Protein AF-A0A1H7AI20-F1 (afdb_monomer_lite)

Sequence (115 aa):
MIASLARSSMVLAVLSMVALAGTSAWFAAEAWTGLEAGERLLVGACLAVGLACSAAAVVLVREERWAWAAGAALVATVTPTGDVYLGNAMTLALAICTGGIVLLGRSRRLAPAAR

Radius of gyration: 16.61 Å; chains: 1; bounding box: 44×20×56 Å

Structure (mmCIF, N/CA/C/O backbone):
data_AF-A0A1H7AI20-F1
#
_entry.id   AF-A0A1H7AI20-F1
#
loop_
_atom_site.group_PDB
_atom_site.id
_atom_site.type_symbol
_atom_site.label_atom_id
_atom_site.label_alt_id
_atom_site.label_comp_id
_atom_site.label_asym_id
_atom_site.label_entity_id
_atom_site.label_seq_id
_atom_site.pdbx_PDB_ins_code
_atom_site.Cartn_x
_atom_site.Cartn_y
_atom_site.Cartn_z
_atom_site.occupancy
_atom_site.B_iso_or_equiv
_atom_site.auth_seq_id
_atom_site.auth_comp_id
_atom_site.auth_asym_id
_atom_site.auth_atom_id
_atom_site.pdbx_PDB_model_num
ATOM 1 N N . MET A 1 1 ? -6.883 4.475 22.861 1.00 60.94 1 MET A N 1
ATOM 2 C CA . MET A 1 1 ? -6.092 3.449 22.144 1.00 60.94 1 MET A CA 1
ATOM 3 C C . MET A 1 1 ? -6.458 3.366 20.660 1.00 60.94 1 MET A C 1
ATOM 5 O O . MET A 1 1 ? -5.646 3.783 19.854 1.00 60.94 1 MET A O 1
ATOM 9 N N . ILE A 1 2 ? -7.677 2.956 20.277 1.00 67.62 2 ILE A N 1
ATOM 10 C CA . ILE A 1 2 ? -8.078 2.797 18.855 1.00 67.62 2 ILE A CA 1
ATOM 11 C C . ILE A 1 2 ? -7.988 4.109 18.054 1.00 67.62 2 ILE A C 1
ATOM 13 O O . ILE A 1 2 ? -7.423 4.116 16.972 1.00 67.62 2 ILE A O 1
ATOM 17 N N . ALA A 1 3 ? -8.442 5.238 18.610 1.00 68.94 3 ALA A N 1
ATOM 18 C CA . ALA A 1 3 ? -8.357 6.543 17.938 1.00 68.94 3 ALA A CA 1
ATOM 19 C C . ALA A 1 3 ? -6.915 7.059 17.739 1.00 68.94 3 ALA A C 1
ATOM 21 O O . ALA A 1 3 ? -6.653 7.859 16.843 1.00 68.94 3 ALA A O 1
ATOM 22 N N . SER A 1 4 ? -5.974 6.616 18.580 1.00 75.25 4 SER A N 1
ATOM 23 C CA . SER A 1 4 ? -4.543 6.883 18.388 1.00 75.25 4 SER A CA 1
ATOM 24 C C . SER A 1 4 ? -3.980 5.946 17.320 1.00 75.25 4 SER A C 1
ATOM 26 O O . SER A 1 4 ? -3.316 6.425 16.409 1.00 75.25 4 SER A O 1
ATOM 28 N N . LEU A 1 5 ? -4.341 4.657 17.357 1.00 72.12 5 LEU A N 1
ATOM 29 C CA . LEU A 1 5 ? -3.947 3.675 16.345 1.00 72.12 5 LEU A CA 1
ATOM 30 C C . LEU A 1 5 ? -4.440 4.051 14.941 1.00 7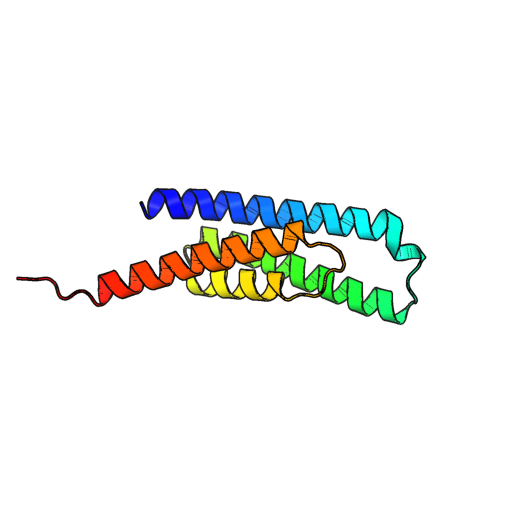2.12 5 LEU A C 1
ATOM 32 O O . LEU A 1 5 ? -3.693 3.912 13.981 1.00 72.12 5 LEU A O 1
ATOM 36 N N . ALA A 1 6 ? -5.665 4.564 14.818 1.00 73.12 6 ALA A N 1
ATOM 37 C CA . ALA A 1 6 ? -6.237 5.040 13.559 1.00 73.12 6 ALA A CA 1
ATOM 38 C C . ALA A 1 6 ? -5.449 6.234 12.994 1.00 73.12 6 ALA A C 1
ATOM 40 O O . ALA A 1 6 ? -5.085 6.236 11.819 1.00 73.12 6 ALA A O 1
ATOM 41 N N . ARG A 1 7 ? -5.100 7.208 13.849 1.00 79.69 7 ARG A N 1
ATOM 42 C CA . ARG A 1 7 ? -4.257 8.354 13.467 1.00 79.69 7 ARG A CA 1
ATOM 43 C C . ARG A 1 7 ? -2.866 7.908 13.019 1.00 79.69 7 ARG A C 1
ATOM 45 O O . ARG A 1 7 ? -2.403 8.329 11.964 1.00 79.69 7 ARG A O 1
ATOM 52 N N . SER A 1 8 ? -2.234 7.021 13.784 1.00 76.56 8 SER A N 1
ATOM 53 C CA . SER A 1 8 ? -0.929 6.452 13.441 1.00 76.56 8 SER A CA 1
ATOM 54 C C . SER A 1 8 ? -0.982 5.623 12.155 1.00 76.56 8 SER A C 1
ATOM 56 O O . SER A 1 8 ? -0.064 5.717 11.352 1.00 76.56 8 SER A O 1
ATOM 58 N N . SER A 1 9 ? -2.067 4.881 11.911 1.00 74.00 9 SER A N 1
ATOM 59 C CA . SER A 1 9 ? -2.257 4.093 10.682 1.00 74.00 9 SER A CA 1
ATOM 60 C C . SER A 1 9 ? -2.428 4.985 9.455 1.00 74.00 9 SER A C 1
ATOM 62 O O . SER A 1 9 ? -1.915 4.659 8.394 1.00 74.00 9 SER A O 1
ATOM 64 N N . MET A 1 10 ? -3.098 6.133 9.591 1.00 76.94 10 MET A N 1
ATOM 65 C CA . MET A 1 10 ? -3.222 7.103 8.502 1.00 76.94 10 MET A CA 1
ATOM 66 C C . MET A 1 10 ? -1.872 7.739 8.154 1.00 76.94 10 MET A C 1
ATOM 68 O O . MET A 1 10 ? -1.516 7.812 6.981 1.00 76.94 10 MET A O 1
ATOM 72 N N . VAL A 1 11 ? -1.097 8.145 9.165 1.00 82.62 11 VAL A N 1
ATOM 73 C CA . VAL A 1 11 ? 0.267 8.663 8.963 1.00 82.62 11 VAL A CA 1
ATOM 74 C C . VAL A 1 11 ? 1.157 7.594 8.327 1.00 82.62 11 VAL A C 1
ATOM 76 O O . VAL A 1 11 ? 1.845 7.875 7.350 1.00 82.62 11 VAL A O 1
ATOM 79 N N . LEU A 1 12 ? 1.095 6.356 8.822 1.00 76.12 12 LEU A N 1
ATOM 80 C CA . LEU A 1 12 ? 1.865 5.235 8.289 1.00 76.12 12 LEU A CA 1
ATOM 81 C C . LEU A 1 12 ? 1.479 4.908 6.840 1.00 76.12 12 LEU A C 1
ATOM 83 O O . LEU A 1 12 ? 2.363 4.667 6.026 1.00 76.12 12 LEU A O 1
ATOM 87 N N . ALA A 1 13 ? 0.189 4.966 6.496 1.00 73.62 13 ALA A N 1
ATOM 88 C CA . ALA A 1 13 ? -0.284 4.753 5.131 1.00 73.62 13 ALA A CA 1
ATOM 89 C C . ALA A 1 13 ? 0.278 5.805 4.169 1.00 73.62 13 ALA A C 1
ATOM 91 O O . ALA A 1 13 ? 0.845 5.451 3.137 1.00 73.62 13 ALA A O 1
ATOM 92 N N . VAL A 1 14 ? 0.205 7.087 4.537 1.00 79.00 14 VAL A N 1
ATOM 93 C CA . VAL A 1 14 ? 0.764 8.179 3.726 1.00 79.00 14 VAL A CA 1
ATOM 94 C C . VAL A 1 14 ? 2.279 8.038 3.585 1.00 79.00 14 VAL A C 1
ATOM 96 O O . VAL A 1 14 ? 2.793 8.109 2.473 1.00 79.00 14 VAL A O 1
ATOM 99 N N . LEU A 1 15 ? 2.998 7.782 4.681 1.00 76.88 15 LEU A N 1
ATOM 100 C CA . LEU A 1 15 ? 4.451 7.611 4.643 1.00 76.88 15 LEU A CA 1
ATOM 101 C C . LEU A 1 15 ? 4.869 6.396 3.806 1.00 76.88 15 LEU A C 1
ATOM 103 O O . LEU A 1 15 ? 5.824 6.496 3.044 1.00 76.88 15 LEU A O 1
ATOM 107 N N . SER A 1 16 ? 4.140 5.279 3.897 1.00 73.06 16 SER A N 1
ATOM 108 C CA . SER A 1 16 ? 4.400 4.088 3.079 1.00 73.06 16 SER A CA 1
ATOM 109 C C . SER A 1 16 ? 4.211 4.369 1.588 1.00 73.06 16 SER A C 1
ATOM 111 O O . SER A 1 16 ? 5.057 3.990 0.784 1.00 73.06 16 SER A O 1
ATOM 113 N N . MET A 1 17 ? 3.165 5.120 1.223 1.00 76.81 17 MET A N 1
ATOM 114 C CA . MET A 1 17 ? 2.907 5.527 -0.157 1.00 76.81 17 MET A CA 1
ATOM 115 C C . MET A 1 17 ? 4.005 6.458 -0.680 1.00 76.81 17 MET A C 1
ATOM 117 O O . MET A 1 17 ? 4.476 6.272 -1.797 1.00 76.81 17 MET A O 1
ATOM 121 N N . VAL A 1 18 ? 4.439 7.435 0.124 1.00 78.44 18 VAL A N 1
ATOM 122 C CA . VAL A 1 18 ? 5.533 8.349 -0.241 1.00 78.44 18 VAL A CA 1
ATOM 123 C C . VAL A 1 18 ? 6.850 7.589 -0.395 1.00 78.44 18 VAL A C 1
ATOM 125 O O . VAL A 1 18 ? 7.566 7.819 -1.365 1.00 78.44 18 VAL A O 1
ATOM 128 N N . ALA A 1 19 ? 7.155 6.657 0.511 1.00 74.44 19 ALA A N 1
ATOM 129 C CA . ALA A 1 19 ? 8.350 5.823 0.425 1.00 74.44 19 ALA A CA 1
ATOM 130 C C . ALA A 1 19 ? 8.336 4.947 -0.836 1.00 74.44 19 ALA A C 1
ATOM 132 O O . ALA A 1 19 ? 9.329 4.915 -1.562 1.00 74.44 19 ALA A O 1
ATOM 133 N N . LEU A 1 20 ? 7.210 4.293 -1.143 1.00 71.44 20 LEU A N 1
ATOM 134 C CA . LEU A 1 20 ? 7.032 3.513 -2.373 1.00 71.44 20 LEU A CA 1
ATOM 135 C C . LEU A 1 20 ? 7.157 4.387 -3.621 1.00 71.44 20 LEU A C 1
ATOM 137 O O . LEU A 1 20 ? 7.897 4.033 -4.530 1.00 71.44 20 LEU A O 1
ATOM 141 N N . ALA A 1 21 ? 6.506 5.548 -3.666 1.00 76.25 21 ALA A N 1
ATOM 142 C CA . ALA A 1 21 ? 6.601 6.458 -4.805 1.00 76.25 21 ALA A CA 1
ATOM 143 C C . ALA A 1 21 ? 8.032 6.983 -5.010 1.00 76.25 21 ALA A C 1
ATOM 145 O O . ALA A 1 21 ? 8.530 6.985 -6.134 1.00 76.25 21 ALA A O 1
ATOM 146 N N . GLY A 1 22 ? 8.711 7.380 -3.931 1.00 75.19 22 GLY A N 1
ATOM 147 C CA . GLY A 1 22 ? 10.080 7.891 -3.982 1.00 75.19 22 GLY A CA 1
ATOM 148 C C . GLY A 1 22 ? 11.089 6.835 -4.428 1.00 75.19 22 GLY A C 1
ATOM 149 O O . GLY A 1 22 ? 11.899 7.089 -5.313 1.00 75.19 22 GLY A O 1
ATOM 150 N N . THR A 1 23 ? 11.003 5.627 -3.874 1.00 70.19 23 THR A N 1
ATOM 151 C CA . THR A 1 23 ? 11.868 4.503 -4.275 1.00 70.19 23 THR A CA 1
ATOM 152 C C . THR A 1 23 ? 11.575 4.022 -5.695 1.00 70.19 23 THR A C 1
ATOM 154 O O . THR A 1 23 ? 12.510 3.729 -6.431 1.00 70.19 23 THR A O 1
ATOM 157 N N . SER A 1 24 ? 10.308 4.031 -6.126 1.00 68.81 24 SER A N 1
ATOM 158 C CA . SER A 1 24 ? 9.930 3.745 -7.519 1.00 68.81 24 SER A CA 1
ATOM 159 C C . SER A 1 24 ? 10.523 4.771 -8.485 1.00 68.81 24 SER A C 1
ATOM 161 O O . SER A 1 24 ? 11.029 4.403 -9.540 1.00 68.81 24 SER A O 1
ATOM 163 N N . ALA A 1 25 ? 10.489 6.058 -8.124 1.00 72.44 25 ALA A N 1
ATOM 164 C CA . ALA A 1 25 ? 11.074 7.130 -8.926 1.00 72.44 25 ALA A CA 1
ATOM 165 C C . ALA A 1 25 ? 12.606 7.028 -8.995 1.00 72.44 25 ALA A C 1
ATOM 167 O O . ALA A 1 25 ? 13.184 7.217 -10.063 1.00 72.44 25 ALA A O 1
ATOM 168 N N . TRP A 1 26 ? 13.254 6.676 -7.881 1.00 74.00 26 TRP A N 1
ATOM 169 C CA . TRP A 1 26 ? 14.691 6.406 -7.836 1.00 74.00 26 TRP A CA 1
ATOM 170 C C . TRP A 1 26 ? 15.076 5.211 -8.718 1.00 74.00 26 TRP A C 1
ATOM 172 O O . TRP A 1 26 ? 15.960 5.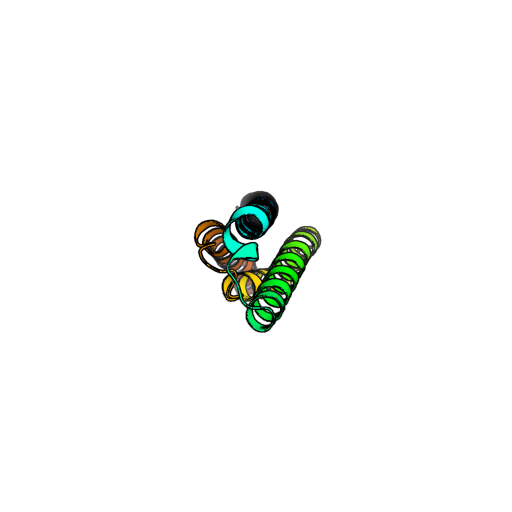319 -9.563 1.00 74.00 26 TRP A O 1
ATOM 182 N N . PHE A 1 27 ? 14.350 4.095 -8.595 1.00 71.00 27 PHE A N 1
ATOM 183 C CA . PHE A 1 27 ? 14.539 2.909 -9.432 1.00 71.00 27 PHE A CA 1
ATOM 184 C C . PHE A 1 27 ? 14.357 3.228 -10.922 1.00 71.00 27 PHE A C 1
ATOM 186 O O . PHE A 1 27 ? 15.151 2.797 -11.760 1.00 71.00 27 PHE A O 1
ATOM 193 N N . ALA A 1 28 ? 13.338 4.027 -11.253 1.00 70.44 28 ALA A N 1
ATOM 194 C CA . ALA A 1 28 ? 13.095 4.486 -12.613 1.00 70.44 28 ALA A CA 1
ATOM 195 C C . ALA A 1 28 ? 14.252 5.343 -13.168 1.00 70.44 28 ALA A C 1
ATOM 197 O O . ALA A 1 28 ? 14.498 5.321 -14.372 1.00 70.44 28 ALA A O 1
ATOM 198 N N . ALA A 1 29 ? 14.967 6.078 -12.310 1.00 72.50 29 ALA A N 1
ATOM 199 C CA . ALA A 1 29 ? 16.092 6.918 -12.707 1.00 72.50 29 ALA A CA 1
ATOM 200 C C . ALA A 1 29 ? 17.400 6.129 -12.905 1.00 72.50 29 ALA A C 1
ATOM 202 O O . ALA A 1 29 ? 18.135 6.419 -13.847 1.00 72.50 29 ALA A O 1
ATOM 203 N N . GLU A 1 30 ? 17.691 5.140 -12.051 1.00 73.38 30 GLU A N 1
ATOM 204 C CA . GLU A 1 30 ? 18.992 4.447 -12.052 1.00 73.38 30 GLU A CA 1
ATOM 205 C C . GLU A 1 30 ? 18.983 3.074 -12.735 1.00 73.38 30 GLU A C 1
ATOM 207 O O . GLU A 1 30 ? 19.890 2.758 -13.500 1.00 73.38 30 GLU A O 1
ATOM 212 N N . ALA A 1 31 ? 17.971 2.246 -12.472 1.00 68.19 31 ALA A N 1
ATOM 213 C CA . ALA A 1 31 ? 17.976 0.833 -12.860 1.00 68.19 31 ALA A CA 1
ATOM 214 C C . ALA A 1 31 ? 17.170 0.553 -14.139 1.00 68.19 31 ALA A C 1
ATOM 216 O O . ALA A 1 31 ? 17.387 -0.451 -14.818 1.00 68.19 31 ALA A O 1
ATOM 217 N N . TRP A 1 32 ? 16.252 1.452 -14.505 1.00 73.44 32 TRP A N 1
ATOM 218 C CA . TRP A 1 32 ? 15.328 1.259 -15.628 1.00 73.44 32 TRP A CA 1
ATOM 219 C C . TRP A 1 32 ? 16.021 1.078 -16.981 1.00 73.44 32 TRP A C 1
ATOM 221 O O . TRP A 1 32 ? 15.562 0.314 -17.831 1.00 73.44 32 TRP A O 1
ATOM 231 N N . THR A 1 33 ? 17.140 1.772 -17.191 1.00 74.44 33 THR A N 1
ATOM 232 C CA . THR A 1 33 ? 17.907 1.729 -18.442 1.00 74.44 33 THR A CA 1
ATOM 233 C C . THR A 1 33 ? 18.648 0.406 -18.637 1.00 74.44 33 THR A C 1
ATOM 235 O O . THR A 1 33 ? 18.908 0.041 -19.783 1.00 74.44 33 THR A O 1
ATOM 238 N N . GLY A 1 34 ? 18.923 -0.332 -17.555 1.00 74.81 34 GLY A N 1
ATOM 239 C CA . GLY A 1 34 ? 19.611 -1.626 -17.575 1.00 74.81 34 GLY A CA 1
ATOM 240 C C . GLY A 1 34 ? 18.708 -2.842 -17.813 1.00 74.81 34 GLY A C 1
ATOM 241 O O . GLY A 1 34 ? 19.223 -3.910 -18.117 1.00 74.81 34 GLY A O 1
ATOM 242 N N . LEU A 1 35 ? 17.384 -2.690 -17.704 1.00 75.94 35 LEU A N 1
ATOM 243 C CA . LEU A 1 35 ? 16.418 -3.784 -17.886 1.00 75.94 35 LEU A CA 1
ATOM 244 C C . LEU A 1 35 ? 16.103 -4.048 -19.362 1.00 75.94 35 LEU A C 1
ATOM 246 O O . LEU A 1 35 ? 16.036 -3.103 -20.157 1.00 75.94 35 LEU A O 1
ATOM 250 N N . GLU A 1 36 ? 15.799 -5.297 -19.715 1.00 83.56 36 GLU A N 1
ATOM 251 C CA . GLU A 1 36 ? 15.250 -5.641 -21.029 1.00 83.56 36 GLU A CA 1
ATOM 252 C C . GLU A 1 36 ? 13.785 -5.182 -21.177 1.00 83.56 36 GLU A C 1
ATOM 254 O O . GLU A 1 36 ? 13.073 -4.931 -20.202 1.00 83.56 36 GLU A O 1
ATOM 259 N N . ALA A 1 37 ? 13.285 -5.069 -22.415 1.00 77.94 37 ALA A N 1
ATOM 260 C CA . ALA A 1 37 ? 11.941 -4.541 -22.682 1.00 77.94 37 ALA A CA 1
ATOM 261 C C . ALA A 1 37 ? 10.813 -5.341 -21.993 1.00 77.94 37 ALA A C 1
ATOM 263 O O . ALA A 1 37 ? 9.845 -4.746 -21.513 1.00 77.94 37 ALA A O 1
ATOM 264 N N . GLY A 1 38 ? 10.944 -6.671 -21.912 1.00 74.62 38 GLY A N 1
ATOM 265 C CA . GLY A 1 38 ? 9.980 -7.533 -21.219 1.00 74.62 38 GLY A CA 1
ATOM 266 C C . GLY A 1 38 ? 9.992 -7.342 -19.700 1.00 74.62 38 GLY A C 1
ATOM 267 O O . GLY A 1 38 ? 8.937 -7.283 -19.069 1.00 74.62 38 GLY A O 1
ATOM 268 N N . GLU A 1 39 ? 11.174 -7.157 -19.118 1.00 73.31 39 GLU A N 1
ATOM 269 C CA . GLU A 1 39 ? 11.351 -6.934 -17.682 1.00 73.31 39 GLU A CA 1
ATOM 270 C C . GLU A 1 39 ? 10.818 -5.561 -17.261 1.00 73.31 39 GLU A C 1
ATOM 272 O O . GLU A 1 39 ? 10.142 -5.449 -16.241 1.00 73.31 39 GLU A O 1
ATOM 277 N N . ARG A 1 40 ? 11.020 -4.523 -18.085 1.00 74.31 40 ARG A N 1
ATOM 278 C CA . ARG A 1 40 ? 10.458 -3.178 -17.852 1.00 74.31 40 ARG A CA 1
ATOM 279 C C . ARG A 1 40 ? 8.936 -3.189 -17.777 1.00 74.31 40 ARG A C 1
ATOM 281 O O . ARG A 1 40 ? 8.363 -2.502 -16.935 1.00 74.31 40 ARG A O 1
ATOM 288 N N . LEU A 1 41 ? 8.275 -3.957 -18.645 1.00 75.62 41 LEU A N 1
ATOM 289 C CA . LEU A 1 41 ? 6.816 -4.088 -18.623 1.00 75.62 41 LEU A CA 1
ATOM 290 C C . LEU A 1 41 ? 6.337 -4.769 -17.341 1.00 75.62 41 LEU A C 1
ATOM 292 O O . LEU A 1 41 ? 5.394 -4.287 -16.715 1.00 75.62 41 LEU A O 1
ATOM 296 N N . LEU A 1 42 ? 7.003 -5.852 -16.930 1.00 73.38 42 LEU A N 1
ATOM 297 C CA . LEU A 1 42 ? 6.657 -6.580 -15.712 1.00 73.38 42 LEU A CA 1
ATOM 298 C C . LEU A 1 42 ? 6.873 -5.713 -14.464 1.00 73.38 42 LEU A C 1
ATOM 300 O O . LEU A 1 42 ? 5.957 -5.552 -13.660 1.00 73.38 42 LEU A O 1
ATOM 304 N N . VAL A 1 43 ? 8.049 -5.093 -14.339 1.00 72.06 43 VAL A N 1
ATOM 305 C CA . VAL A 1 43 ? 8.391 -4.210 -13.216 1.00 72.06 43 VAL A CA 1
ATOM 306 C C . VAL A 1 43 ? 7.476 -2.985 -13.191 1.00 72.06 43 VAL A C 1
ATOM 308 O O . VAL A 1 43 ? 6.950 -2.635 -12.139 1.00 72.06 43 VAL A O 1
ATOM 311 N N . GLY A 1 44 ? 7.203 -2.369 -14.345 1.00 71.94 44 GLY A N 1
ATOM 312 C CA . GLY A 1 44 ? 6.266 -1.252 -14.458 1.00 71.94 44 GLY A CA 1
ATOM 313 C C . GLY A 1 44 ? 4.844 -1.618 -14.024 1.00 71.94 44 GLY A C 1
ATOM 314 O O . GLY A 1 44 ? 4.217 -0.862 -13.281 1.00 71.94 44 GLY A O 1
ATOM 315 N N . ALA A 1 45 ? 4.348 -2.793 -14.423 1.00 75.81 45 ALA A N 1
ATOM 316 C CA . ALA A 1 45 ? 3.043 -3.293 -13.997 1.00 75.81 45 ALA A CA 1
ATOM 317 C C . ALA A 1 45 ? 3.000 -3.551 -12.483 1.00 75.81 45 ALA A C 1
ATOM 319 O O . ALA A 1 45 ? 2.046 -3.146 -11.818 1.00 75.81 45 ALA A O 1
ATOM 320 N N . CYS A 1 46 ? 4.047 -4.156 -11.917 1.00 72.56 46 CYS A N 1
ATOM 321 C CA . CYS A 1 46 ? 4.161 -4.368 -10.477 1.00 72.56 46 CYS A CA 1
ATOM 322 C C . CYS A 1 46 ? 4.192 -3.040 -9.707 1.00 72.56 46 CYS A C 1
ATOM 324 O O . CYS A 1 46 ? 3.431 -2.872 -8.757 1.00 72.56 46 CYS A O 1
ATOM 326 N N . LEU A 1 47 ? 4.980 -2.054 -10.139 1.00 73.50 47 LEU A N 1
ATOM 327 C CA . LEU A 1 47 ? 5.011 -0.731 -9.505 1.00 73.50 47 LEU A CA 1
ATOM 328 C C . LEU A 1 47 ? 3.644 -0.037 -9.570 1.00 73.50 47 LEU A C 1
ATOM 330 O O . LEU A 1 47 ? 3.181 0.509 -8.568 1.00 73.50 47 LEU A O 1
ATOM 334 N N . ALA A 1 48 ? 2.960 -0.107 -10.715 1.00 80.31 48 ALA A N 1
ATOM 335 C CA . ALA A 1 48 ? 1.624 0.461 -10.875 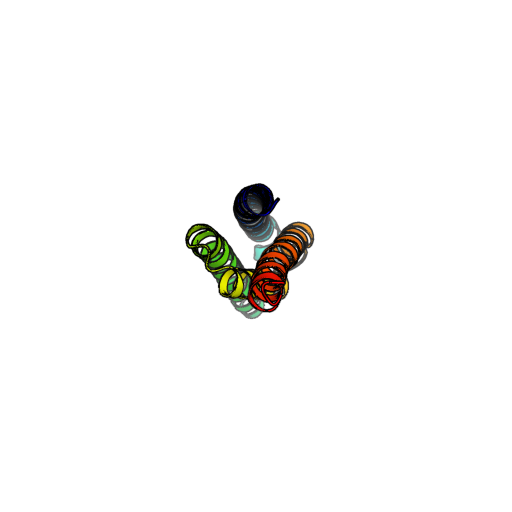1.00 80.31 48 ALA A CA 1
ATOM 336 C C . ALA A 1 48 ? 0.605 -0.185 -9.921 1.00 80.31 48 ALA A C 1
ATOM 338 O O . ALA A 1 48 ? -0.152 0.525 -9.256 1.00 80.31 48 ALA A O 1
ATOM 339 N N . VAL A 1 49 ? 0.617 -1.517 -9.803 1.00 78.56 49 VAL A N 1
ATOM 340 C CA . VAL A 1 49 ? -0.249 -2.255 -8.871 1.00 78.56 49 VAL A CA 1
ATOM 341 C C . VAL A 1 49 ? 0.085 -1.905 -7.418 1.00 78.56 49 VAL A C 1
ATOM 343 O O . VAL A 1 49 ? -0.821 -1.590 -6.648 1.00 78.56 49 VAL A O 1
ATOM 346 N N . GLY A 1 50 ? 1.367 -1.876 -7.042 1.00 71.69 50 GLY A N 1
ATOM 347 C CA . GLY A 1 50 ? 1.808 -1.537 -5.686 1.00 71.69 50 GLY A CA 1
ATOM 348 C C . GLY A 1 50 ? 1.421 -0.113 -5.263 1.00 71.69 50 GLY A C 1
ATOM 349 O O . GLY A 1 50 ? 0.950 0.101 -4.140 1.00 71.69 50 GLY A O 1
ATOM 350 N N . LEU A 1 51 ? 1.534 0.857 -6.179 1.00 74.00 51 LEU A N 1
ATOM 351 C CA . LEU A 1 51 ? 1.102 2.242 -5.963 1.00 74.00 51 LEU A CA 1
ATOM 352 C C . LEU A 1 51 ? -0.421 2.360 -5.878 1.00 74.00 51 LEU A C 1
ATOM 354 O O . LEU A 1 51 ? -0.926 3.036 -4.980 1.00 74.00 51 LEU A O 1
ATOM 358 N N . ALA A 1 52 ? -1.158 1.680 -6.759 1.00 80.44 52 ALA A N 1
ATOM 359 C CA . ALA A 1 52 ? -2.618 1.665 -6.728 1.00 80.44 52 ALA A CA 1
ATOM 360 C C . ALA A 1 52 ? -3.146 1.046 -5.424 1.00 80.44 52 ALA A C 1
ATOM 362 O O . ALA A 1 52 ? -4.041 1.607 -4.792 1.00 80.44 52 ALA A O 1
ATOM 363 N N . CYS A 1 53 ? -2.555 -0.062 -4.972 1.00 78.38 53 CYS A N 1
ATOM 364 C CA . CYS A 1 53 ? -2.897 -0.699 -3.703 1.00 78.38 53 CYS A CA 1
ATOM 365 C C . CYS A 1 53 ? -2.540 0.178 -2.496 1.00 78.38 53 CYS A C 1
ATOM 367 O O . CYS A 1 53 ? -3.342 0.281 -1.570 1.00 78.38 53 CYS A O 1
ATOM 369 N N . SER A 1 54 ? -1.399 0.871 -2.515 1.00 73.12 54 SER A N 1
ATOM 370 C CA . SER A 1 54 ? -1.035 1.836 -1.466 1.00 73.12 54 SER A CA 1
ATOM 371 C C . SER A 1 54 ? -1.995 3.028 -1.410 1.00 73.12 54 SER A C 1
ATOM 373 O O . SER A 1 54 ? -2.451 3.410 -0.331 1.00 73.12 54 SER A O 1
ATOM 375 N N . ALA A 1 55 ? -2.378 3.580 -2.565 1.00 78.88 55 ALA A N 1
ATOM 376 C CA . ALA A 1 55 ? -3.372 4.649 -2.652 1.00 78.88 55 ALA A CA 1
ATOM 377 C C . ALA A 1 55 ? -4.748 4.182 -2.150 1.00 78.88 55 ALA A C 1
ATOM 379 O O . ALA A 1 55 ? -5.392 4.869 -1.354 1.00 78.88 55 ALA A O 1
ATOM 380 N N . ALA A 1 56 ? -5.172 2.980 -2.551 1.00 78.50 56 ALA A N 1
ATOM 381 C CA . ALA A 1 56 ? -6.394 2.361 -2.058 1.00 78.50 56 ALA A CA 1
ATOM 382 C C . ALA A 1 56 ? -6.341 2.154 -0.539 1.00 78.50 56 ALA A C 1
ATOM 384 O O . ALA A 1 56 ? -7.315 2.457 0.142 1.00 78.50 56 ALA A O 1
ATOM 385 N N . ALA A 1 57 ? -5.208 1.717 0.021 1.00 73.56 57 ALA A N 1
ATOM 386 C CA . ALA A 1 57 ? -5.038 1.568 1.464 1.00 73.56 57 ALA A CA 1
ATOM 387 C C . ALA A 1 57 ? -5.220 2.906 2.203 1.00 73.56 57 ALA A C 1
ATOM 389 O O . ALA A 1 57 ? -5.918 2.939 3.213 1.00 73.56 57 ALA A O 1
ATOM 390 N N . VAL A 1 58 ? -4.686 4.019 1.682 1.00 76.62 58 VAL A N 1
ATOM 391 C CA . VAL A 1 58 ? -4.909 5.362 2.254 1.00 76.62 58 VAL A CA 1
ATOM 392 C C . VAL A 1 58 ? -6.396 5.723 2.248 1.00 76.62 58 VAL A C 1
ATOM 394 O O . VAL A 1 58 ? -6.926 6.142 3.278 1.00 76.62 58 VAL A O 1
ATOM 397 N N . VAL A 1 59 ? -7.088 5.539 1.120 1.00 82.94 59 VAL A N 1
ATOM 398 C CA . VAL A 1 59 ? -8.529 5.831 1.004 1.00 82.94 59 VAL A CA 1
ATOM 399 C C . VAL A 1 59 ? -9.343 4.957 1.961 1.00 82.94 59 VAL A C 1
ATOM 401 O O . VAL A 1 59 ? -10.178 5.462 2.705 1.00 82.94 59 VAL A O 1
ATOM 404 N N . LEU A 1 60 ? -9.049 3.660 2.020 1.00 79.06 60 LEU A N 1
ATOM 405 C CA . LEU A 1 60 ? -9.756 2.701 2.868 1.00 79.06 60 LEU A CA 1
ATOM 406 C C . LEU A 1 60 ? -9.504 2.940 4.362 1.00 79.06 60 LEU A C 1
ATOM 408 O O . LEU A 1 60 ? -10.411 2.732 5.165 1.00 79.06 60 LEU A O 1
ATOM 412 N N . VAL A 1 61 ? -8.312 3.408 4.747 1.00 79.56 61 VAL A N 1
ATOM 413 C CA . VAL A 1 61 ? -8.036 3.874 6.116 1.00 79.56 61 VAL A CA 1
ATOM 414 C C . VAL A 1 61 ? -8.858 5.124 6.439 1.00 79.56 61 VAL A C 1
ATOM 416 O O . VAL A 1 61 ? -9.392 5.217 7.542 1.00 79.56 61 VAL A O 1
ATOM 419 N N . ARG A 1 62 ? -9.015 6.063 5.492 1.00 80.50 62 ARG A N 1
ATOM 420 C CA . ARG A 1 62 ? -9.854 7.263 5.685 1.00 80.50 62 ARG A CA 1
ATOM 421 C C . ARG A 1 62 ? -11.339 6.937 5.820 1.00 80.50 62 ARG A C 1
ATOM 423 O O . ARG A 1 62 ? -12.017 7.592 6.598 1.00 80.50 62 ARG A O 1
ATOM 430 N N . GLU A 1 63 ? -11.826 5.935 5.094 1.00 83.31 63 GLU A N 1
ATOM 431 C CA . GLU A 1 63 ? -13.209 5.445 5.190 1.00 83.31 63 GLU A CA 1
ATOM 432 C C . GLU A 1 63 ? -13.439 4.487 6.374 1.00 83.31 63 GLU A C 1
ATOM 434 O O . GLU A 1 63 ? -14.513 3.903 6.494 1.00 83.31 63 GLU A O 1
ATOM 439 N N . GLU A 1 64 ? -12.433 4.269 7.230 1.00 78.50 64 GLU A N 1
ATOM 440 C CA . GLU A 1 64 ? -12.481 3.304 8.339 1.00 78.50 64 GLU A CA 1
ATOM 441 C C . GLU A 1 64 ? -12.810 1.860 7.895 1.00 78.50 64 GLU A C 1
ATOM 443 O O . GLU A 1 64 ? -13.275 1.016 8.668 1.00 78.50 64 GLU A O 1
ATOM 448 N N . ARG A 1 65 ? -12.527 1.521 6.634 1.00 80.81 65 ARG A N 1
ATOM 449 C CA . ARG A 1 65 ? -12.726 0.187 6.051 1.00 80.81 65 ARG A CA 1
ATOM 450 C C . ARG A 1 65 ? -11.513 -0.704 6.313 1.00 80.81 65 ARG A C 1
ATOM 452 O O . ARG A 1 65 ? -10.881 -1.225 5.395 1.00 80.81 65 ARG A O 1
ATOM 459 N N . TRP A 1 66 ? -11.215 -0.918 7.592 1.00 76.12 66 TRP A N 1
ATOM 460 C CA . TRP A 1 66 ? -9.972 -1.529 8.086 1.00 76.12 66 TRP A CA 1
ATOM 461 C C . TRP A 1 66 ? -9.632 -2.902 7.483 1.00 76.12 66 TRP A C 1
ATOM 463 O O . TRP A 1 66 ? -8.466 -3.179 7.223 1.00 76.12 66 TRP A O 1
ATOM 473 N N . ALA A 1 67 ? -10.630 -3.752 7.214 1.00 75.19 67 ALA A N 1
ATOM 474 C CA . ALA A 1 67 ? -10.408 -5.073 6.612 1.00 75.19 67 ALA A CA 1
ATOM 475 C C . ALA A 1 67 ? -9.921 -4.986 5.159 1.00 75.19 67 ALA A C 1
ATOM 477 O O . ALA A 1 67 ? -9.012 -5.709 4.758 1.00 75.19 67 ALA A O 1
ATOM 478 N N . TRP A 1 68 ? -10.495 -4.064 4.389 1.00 75.88 68 TRP A N 1
ATOM 479 C CA . TRP A 1 68 ? -10.080 -3.809 3.014 1.00 75.88 68 TRP A CA 1
ATOM 480 C C . TRP A 1 68 ? -8.729 -3.092 2.974 1.00 75.88 68 TRP A C 1
ATOM 482 O O . TRP A 1 68 ? -7.899 -3.417 2.131 1.00 75.88 68 TRP A O 1
ATOM 492 N N . ALA A 1 69 ? -8.482 -2.174 3.915 1.00 74.62 69 ALA A N 1
ATOM 493 C CA . ALA A 1 69 ? -7.189 -1.509 4.062 1.00 74.62 69 ALA A CA 1
ATOM 494 C C . ALA A 1 69 ? -6.054 -2.509 4.345 1.00 74.62 69 ALA A C 1
ATOM 496 O O . ALA A 1 69 ? -5.001 -2.423 3.718 1.00 74.62 69 ALA A O 1
ATOM 497 N N . ALA A 1 70 ? -6.288 -3.489 5.226 1.00 74.12 70 ALA A N 1
ATOM 498 C CA . ALA A 1 70 ? -5.329 -4.555 5.511 1.00 74.12 70 ALA A CA 1
ATOM 499 C C . ALA A 1 70 ? -5.029 -5.406 4.271 1.00 74.12 70 ALA A C 1
ATOM 501 O O . ALA A 1 70 ? -3.868 -5.695 3.992 1.00 74.12 70 ALA A O 1
ATOM 502 N N . GLY A 1 71 ? -6.064 -5.758 3.501 1.00 73.62 71 GLY A N 1
ATOM 503 C CA . GLY A 1 71 ? -5.905 -6.485 2.241 1.00 73.62 71 GLY A CA 1
ATOM 504 C C . GLY A 1 71 ? -5.087 -5.702 1.214 1.00 73.62 71 GLY A C 1
ATOM 505 O O . GLY A 1 71 ? -4.127 -6.232 0.663 1.00 73.62 71 GLY A O 1
ATOM 506 N N . ALA A 1 72 ? -5.411 -4.426 1.001 1.00 73.62 72 ALA A N 1
ATOM 507 C CA . ALA A 1 72 ? -4.682 -3.567 0.069 1.00 73.62 72 ALA A CA 1
ATOM 508 C C . ALA A 1 72 ? -3.207 -3.387 0.473 1.00 73.62 72 ALA A C 1
ATOM 510 O O . ALA A 1 72 ? -2.319 -3.483 -0.372 1.00 73.62 72 ALA A O 1
ATOM 511 N N . ALA A 1 73 ? -2.936 -3.202 1.768 1.00 69.88 73 ALA A N 1
ATOM 512 C CA . ALA A 1 73 ? -1.579 -3.095 2.297 1.00 69.88 73 ALA A CA 1
ATOM 513 C C . ALA A 1 73 ? -0.783 -4.409 2.152 1.00 69.88 73 ALA A C 1
ATOM 515 O O . ALA A 1 73 ? 0.398 -4.383 1.807 1.00 69.88 73 ALA A O 1
ATOM 516 N N . LEU A 1 74 ? -1.430 -5.565 2.349 1.00 74.12 74 LEU A N 1
ATOM 517 C CA . LEU A 1 74 ? -0.831 -6.884 2.115 1.00 74.12 74 LEU A CA 1
ATOM 518 C C . LEU A 1 74 ? -0.450 -7.086 0.650 1.00 74.12 74 LEU A C 1
ATOM 520 O O . LEU A 1 74 ? 0.678 -7.484 0.374 1.00 74.12 74 LEU A O 1
ATOM 524 N N . VAL A 1 75 ? -1.360 -6.773 -0.278 1.00 76.06 75 VAL A N 1
ATOM 525 C CA . VAL A 1 75 ? -1.092 -6.876 -1.720 1.00 76.06 75 VAL A CA 1
ATOM 526 C C . VAL A 1 75 ? 0.086 -5.985 -2.106 1.00 76.06 75 VAL A C 1
ATOM 528 O O . VAL A 1 75 ? 1.010 -6.460 -2.760 1.00 76.06 75 VAL A O 1
ATOM 531 N N . ALA A 1 76 ? 0.118 -4.737 -1.628 1.00 70.12 76 ALA A N 1
ATOM 532 C CA . ALA A 1 76 ? 1.240 -3.830 -1.873 1.00 70.12 76 ALA A CA 1
ATOM 533 C C . ALA A 1 76 ? 2.577 -4.391 -1.352 1.00 70.12 76 ALA A C 1
ATOM 535 O O . ALA A 1 76 ? 3.596 -4.250 -2.015 1.00 70.12 76 ALA A O 1
ATOM 536 N N . THR A 1 77 ? 2.561 -5.091 -0.214 1.00 69.19 77 THR A N 1
ATOM 537 C CA . THR A 1 77 ? 3.765 -5.666 0.410 1.00 69.19 77 THR A CA 1
ATOM 538 C C . THR A 1 77 ? 4.365 -6.817 -0.395 1.00 69.19 77 THR A C 1
ATOM 540 O O . THR A 1 77 ? 5.583 -6.940 -0.479 1.00 69.19 77 THR A O 1
ATOM 543 N N . VAL A 1 78 ? 3.522 -7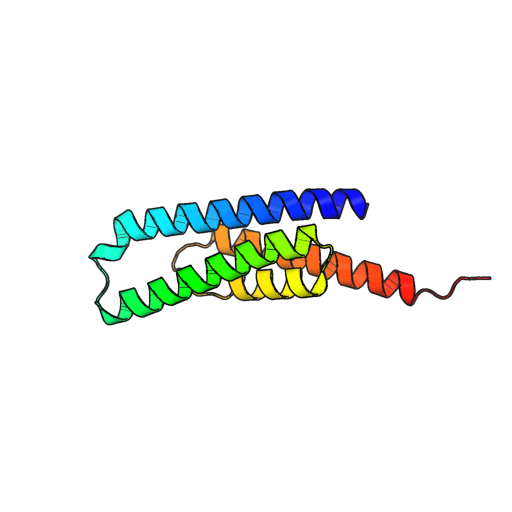.686 -0.961 1.00 71.25 78 VAL A N 1
ATOM 544 C CA . VAL A 1 78 ? 3.974 -8.851 -1.745 1.00 71.25 78 VAL A CA 1
ATOM 545 C C . VAL A 1 78 ? 4.235 -8.512 -3.209 1.00 71.25 78 VAL A C 1
ATOM 547 O O . VAL A 1 78 ? 4.664 -9.378 -3.968 1.00 71.25 78 VAL A O 1
ATOM 550 N N . THR A 1 79 ? 3.958 -7.273 -3.622 1.00 66.38 79 THR A N 1
ATOM 551 C CA . THR A 1 79 ? 4.191 -6.846 -4.997 1.00 66.38 79 THR A CA 1
ATOM 552 C C . THR A 1 79 ? 5.702 -6.734 -5.223 1.00 66.38 79 THR A C 1
ATOM 554 O O . THR A 1 79 ? 6.362 -5.967 -4.519 1.00 66.38 79 THR A O 1
ATOM 557 N N . PRO A 1 80 ? 6.282 -7.492 -6.170 1.00 59.75 80 PRO A N 1
ATOM 558 C CA . PRO A 1 80 ? 7.718 -7.470 -6.408 1.00 59.75 80 PRO A CA 1
ATOM 559 C C . PRO A 1 80 ? 8.097 -6.142 -7.070 1.00 59.75 80 PRO A C 1
ATOM 561 O O . PRO A 1 80 ? 7.938 -5.952 -8.271 1.00 59.75 80 PRO A O 1
ATOM 564 N N . THR A 1 81 ? 8.561 -5.198 -6.259 1.00 59.84 81 THR A N 1
ATOM 565 C CA . THR A 1 81 ? 8.951 -3.841 -6.669 1.00 59.84 81 THR A CA 1
ATOM 566 C C . THR A 1 81 ? 10.470 -3.676 -6.826 1.00 59.84 81 THR A C 1
ATOM 568 O O . THR A 1 81 ? 10.923 -2.584 -7.152 1.00 59.84 81 THR A O 1
ATOM 571 N N . GLY A 1 82 ? 11.260 -4.744 -6.641 1.00 57.25 82 GLY A N 1
ATOM 572 C CA . GLY A 1 82 ? 12.733 -4.711 -6.634 1.00 57.25 82 GLY A CA 1
ATOM 573 C C . GLY A 1 82 ? 13.307 -4.530 -5.221 1.00 57.25 82 GLY A C 1
ATOM 574 O O . GLY A 1 82 ? 12.667 -4.934 -4.251 1.00 57.25 82 GLY A O 1
ATOM 575 N N . ASP A 1 83 ? 14.481 -3.894 -5.087 1.00 56.56 83 ASP A N 1
ATOM 576 C CA . ASP A 1 83 ? 15.193 -3.622 -3.813 1.00 56.56 83 ASP A CA 1
ATOM 577 C C . ASP A 1 83 ? 14.484 -2.607 -2.879 1.00 56.56 83 ASP A C 1
ATOM 579 O O . ASP A 1 83 ? 15.089 -1.921 -2.052 1.00 56.56 83 ASP A O 1
ATOM 583 N N . VAL A 1 84 ? 13.160 -2.500 -2.975 1.00 62.34 84 VAL A N 1
ATOM 584 C CA . VAL A 1 84 ? 12.319 -1.566 -2.221 1.00 62.34 84 VAL A CA 1
ATOM 585 C C . VAL A 1 84 ? 11.936 -2.170 -0.861 1.00 62.34 84 VAL A C 1
ATOM 587 O O . VAL A 1 84 ? 10.770 -2.255 -0.474 1.00 62.34 84 VAL A O 1
ATOM 590 N N . TYR A 1 85 ? 12.938 -2.604 -0.093 1.00 64.94 85 TYR A N 1
ATOM 591 C CA . TYR A 1 85 ? 12.727 -3.251 1.210 1.00 64.94 85 TYR A CA 1
ATOM 592 C C . TYR A 1 85 ? 12.029 -2.327 2.214 1.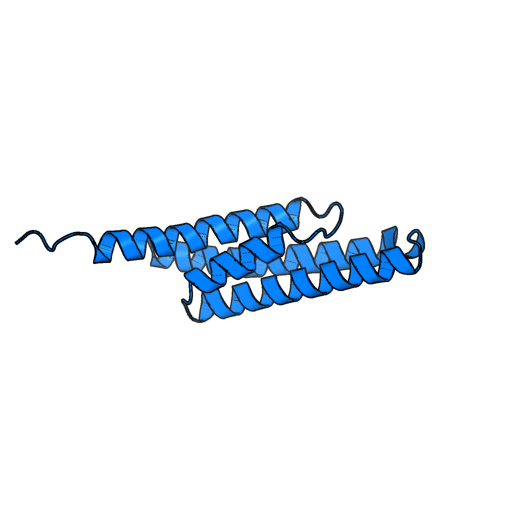00 64.94 85 TYR A C 1
ATOM 594 O O . TYR A 1 85 ? 11.178 -2.769 2.986 1.00 64.94 85 TYR A O 1
ATOM 602 N N . LEU A 1 86 ? 12.355 -1.030 2.187 1.00 64.31 86 LEU A N 1
ATOM 603 C CA . LEU A 1 86 ? 11.813 -0.053 3.131 1.00 64.31 86 LEU A CA 1
ATOM 604 C C . LEU A 1 86 ? 10.318 0.213 2.891 1.00 64.31 86 LEU A C 1
ATOM 606 O O . LEU A 1 86 ? 9.536 0.185 3.837 1.00 64.31 86 LEU A O 1
ATOM 610 N N . GLY A 1 87 ? 9.910 0.419 1.633 1.00 62.44 87 GLY A N 1
ATOM 611 C CA . GLY A 1 87 ? 8.505 0.638 1.273 1.00 62.44 87 GLY A CA 1
ATOM 612 C C . GLY A 1 87 ? 7.634 -0.571 1.616 1.00 62.44 87 GLY A C 1
ATOM 613 O O . GLY A 1 87 ? 6.607 -0.419 2.280 1.00 62.44 87 GLY A O 1
ATOM 614 N N . ASN A 1 88 ? 8.111 -1.772 1.274 1.00 67.81 88 ASN A N 1
ATOM 615 C CA . ASN A 1 88 ? 7.407 -3.025 1.547 1.00 67.81 88 ASN A CA 1
ATOM 616 C C . ASN A 1 88 ? 7.295 -3.306 3.058 1.00 67.81 88 ASN A C 1
ATOM 618 O O . ASN A 1 88 ? 6.245 -3.734 3.538 1.00 67.81 88 ASN A O 1
ATOM 622 N N . ALA A 1 89 ? 8.337 -3.006 3.843 1.00 69.75 89 ALA A N 1
ATOM 623 C CA . ALA A 1 89 ? 8.287 -3.122 5.301 1.00 69.75 89 ALA A CA 1
ATOM 624 C C . ALA A 1 89 ? 7.256 -2.165 5.929 1.00 69.75 89 ALA A C 1
ATOM 626 O O . ALA A 1 89 ? 6.553 -2.536 6.872 1.00 69.75 89 ALA A O 1
ATOM 627 N N . MET A 1 90 ? 7.117 -0.948 5.392 1.00 69.06 90 MET A N 1
ATOM 628 C CA . MET A 1 90 ? 6.126 0.023 5.867 1.00 69.06 90 MET A CA 1
ATOM 629 C C . MET A 1 90 ? 4.692 -0.387 5.508 1.00 69.06 90 MET A C 1
ATOM 631 O O . MET A 1 90 ? 3.800 -0.256 6.350 1.00 69.06 90 MET A O 1
ATOM 635 N N . THR A 1 91 ? 4.452 -0.935 4.312 1.00 72.00 91 THR A N 1
ATOM 636 C CA . THR A 1 91 ? 3.140 -1.501 3.953 1.00 72.00 91 THR A CA 1
ATOM 637 C C . THR A 1 91 ? 2.810 -2.754 4.762 1.00 72.00 91 THR A C 1
ATOM 639 O O . THR A 1 91 ? 1.655 -2.930 5.152 1.00 72.00 91 THR A O 1
ATOM 642 N N . LEU A 1 92 ? 3.805 -3.574 5.117 1.00 72.88 92 LEU A N 1
ATOM 643 C CA . LEU A 1 92 ? 3.608 -4.714 6.014 1.00 72.88 92 LEU A CA 1
ATOM 644 C C . LEU A 1 92 ? 3.192 -4.247 7.411 1.00 72.88 92 LEU A C 1
ATOM 646 O O . LEU A 1 92 ? 2.224 -4.752 7.979 1.00 72.88 92 LEU A O 1
ATOM 650 N N . ALA A 1 93 ? 3.891 -3.247 7.954 1.00 70.81 93 ALA A N 1
ATOM 651 C CA . ALA A 1 93 ? 3.539 -2.643 9.233 1.00 70.81 93 ALA A CA 1
ATOM 652 C C . ALA A 1 93 ? 2.107 -2.078 9.205 1.00 70.81 93 ALA A C 1
ATOM 654 O O . ALA A 1 93 ? 1.335 -2.296 10.141 1.00 70.81 93 ALA A O 1
ATOM 655 N N . LEU A 1 94 ? 1.710 -1.434 8.101 1.00 70.38 94 LEU A N 1
ATOM 656 C CA . LEU A 1 94 ? 0.343 -0.955 7.901 1.00 70.38 94 LEU A CA 1
ATOM 657 C C . LEU A 1 94 ? -0.679 -2.101 7.871 1.00 70.38 94 LEU A C 1
ATOM 659 O O . LEU A 1 94 ? -1.734 -1.987 8.502 1.00 70.38 94 LEU A O 1
ATOM 663 N N . ALA A 1 95 ? -0.379 -3.207 7.187 1.00 73.25 95 ALA A N 1
ATOM 664 C CA . ALA A 1 95 ? -1.240 -4.387 7.143 1.00 73.25 95 ALA A CA 1
ATOM 665 C C . ALA A 1 95 ? -1.439 -5.003 8.537 1.00 73.25 95 ALA A C 1
ATOM 667 O O . ALA A 1 95 ? -2.560 -5.350 8.914 1.00 73.25 95 ALA A O 1
ATOM 668 N N . ILE A 1 96 ? -0.374 -5.068 9.341 1.00 77.56 96 ILE A N 1
ATOM 669 C CA . ILE A 1 96 ? -0.432 -5.553 10.725 1.00 77.56 96 ILE A CA 1
ATOM 670 C C . ILE A 1 96 ? -1.288 -4.616 11.588 1.00 77.56 96 ILE A C 1
ATOM 672 O O . ILE A 1 96 ? -2.176 -5.081 12.305 1.00 77.56 96 ILE A O 1
ATOM 676 N N . CYS A 1 97 ? -1.076 -3.298 11.508 1.00 73.62 97 CYS A N 1
ATOM 677 C CA . CYS A 1 97 ? -1.843 -2.326 12.290 1.00 73.62 97 CYS A CA 1
ATOM 678 C C . CYS A 1 97 ? -3.337 -2.349 11.941 1.00 73.62 97 CYS A C 1
ATOM 680 O O . CYS A 1 97 ? -4.186 -2.410 12.832 1.00 73.62 97 CYS A O 1
ATOM 682 N N . THR A 1 98 ? -3.670 -2.341 10.651 1.00 73.50 98 THR A N 1
ATOM 683 C CA . THR A 1 98 ? -5.062 -2.367 10.173 1.00 73.50 98 THR A CA 1
ATOM 684 C C . THR A 1 98 ? -5.742 -3.709 10.464 1.00 73.50 98 THR A C 1
ATOM 686 O O . THR A 1 98 ? -6.876 -3.722 10.948 1.00 73.50 98 THR A O 1
ATOM 689 N N . GLY A 1 99 ? -5.039 -4.834 10.295 1.00 67.12 99 GLY A N 1
ATOM 690 C CA . GLY A 1 99 ? -5.510 -6.160 10.703 1.00 67.12 99 GLY A CA 1
ATOM 691 C C . GLY A 1 99 ? -5.756 -6.261 12.213 1.00 67.12 99 GLY A C 1
ATOM 692 O O . GLY A 1 99 ? -6.790 -6.774 12.645 1.00 67.12 99 GLY A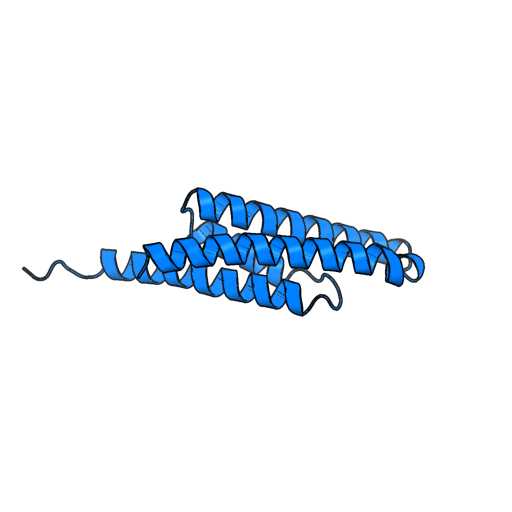 O 1
ATOM 693 N N . GLY A 1 100 ? -4.871 -5.682 13.027 1.00 74.25 100 GLY A N 1
ATOM 694 C CA . GLY A 1 100 ? -5.038 -5.585 14.477 1.00 74.25 100 GLY A CA 1
ATOM 695 C C . GLY A 1 100 ? -6.297 -4.813 14.886 1.00 74.25 100 GLY A C 1
ATOM 696 O O . GLY A 1 100 ? -7.013 -5.247 15.788 1.00 74.25 100 GLY A O 1
ATOM 697 N N . ILE A 1 101 ? -6.630 -3.718 14.192 1.00 72.75 101 ILE A N 1
ATOM 698 C CA . ILE A 1 101 ? -7.873 -2.956 14.427 1.00 72.75 101 ILE A CA 1
ATOM 699 C C . ILE A 1 101 ? -9.109 -3.815 14.129 1.00 72.75 101 ILE A C 1
ATOM 701 O O . ILE A 1 101 ? -10.063 -3.803 14.911 1.00 72.75 101 ILE A O 1
ATOM 705 N N . VAL A 1 102 ? -9.090 -4.605 13.050 1.00 75.50 102 VAL A N 1
ATOM 706 C CA . VAL A 1 102 ? -10.185 -5.530 12.706 1.00 75.50 102 VAL A CA 1
ATOM 707 C C . VAL A 1 102 ? -10.365 -6.598 13.783 1.00 75.50 102 VAL A C 1
ATOM 709 O O . VAL A 1 102 ? -11.493 -6.852 14.210 1.00 75.50 102 VAL A O 1
ATOM 712 N N . LEU A 1 103 ? -9.267 -7.203 14.245 1.00 75.75 103 LEU A N 1
ATOM 713 C CA . LEU A 1 103 ? -9.297 -8.229 15.288 1.00 75.75 103 LEU A CA 1
ATOM 714 C C . LEU A 1 103 ? -9.803 -7.659 16.618 1.00 75.75 103 LEU A C 1
ATOM 716 O O . LEU A 1 103 ? -10.728 -8.216 17.201 1.00 75.75 103 LEU A O 1
ATOM 720 N N . LEU A 1 104 ? -9.291 -6.505 17.057 1.00 75.94 104 LEU A N 1
ATOM 721 C CA . LEU A 1 104 ? -9.751 -5.830 18.277 1.00 75.94 104 LEU A CA 1
ATOM 722 C C . LEU A 1 104 ? -11.229 -5.413 18.192 1.00 75.94 104 LEU A C 1
ATOM 724 O O . LEU A 1 104 ? -11.965 -5.528 19.174 1.00 75.94 104 LEU A O 1
ATOM 728 N N . GLY A 1 105 ? -11.680 -4.957 17.020 1.00 67.19 105 GLY A N 1
ATOM 729 C CA . GLY A 1 105 ? -13.083 -4.635 16.758 1.00 67.19 105 GLY A CA 1
ATOM 730 C C . GLY A 1 105 ? -13.995 -5.865 16.795 1.00 67.19 105 GLY A C 1
ATOM 731 O O . GLY A 1 105 ? -15.100 -5.790 17.334 1.00 67.19 105 GLY A O 1
ATOM 732 N N . ARG A 1 106 ? -13.529 -7.012 16.283 1.00 65.94 106 ARG A N 1
ATOM 733 C CA . ARG A 1 106 ? -14.238 -8.300 16.370 1.00 65.94 106 ARG A CA 1
ATOM 734 C C . ARG A 1 106 ? -14.300 -8.828 17.798 1.00 65.94 106 ARG A C 1
ATOM 736 O O . ARG A 1 106 ? -15.387 -9.179 18.246 1.00 65.94 106 ARG A O 1
ATOM 743 N N . SER A 1 107 ? -13.190 -8.817 18.532 1.00 60.09 107 SER A N 1
ATOM 744 C CA . SER A 1 107 ? -13.143 -9.286 19.922 1.00 60.09 107 SER A CA 1
ATOM 745 C C . SER A 1 107 ? -14.071 -8.488 20.837 1.00 60.09 107 SER A C 1
ATOM 747 O O . SER A 1 107 ? -14.689 -9.061 21.724 1.00 60.09 107 SER A O 1
ATOM 749 N N . ARG A 1 108 ? -14.253 -7.183 20.593 1.00 57.91 108 ARG A N 1
ATOM 750 C CA . ARG A 1 108 ? -15.230 -6.366 21.336 1.00 57.91 108 ARG A CA 1
ATOM 751 C C . ARG A 1 108 ? -16.687 -6.655 20.983 1.00 57.91 108 ARG A C 1
ATOM 753 O O . ARG A 1 108 ? -17.539 -6.496 21.843 1.00 57.91 108 ARG A O 1
ATOM 760 N N . ARG A 1 109 ? -16.981 -7.060 19.743 1.00 58.41 109 ARG A N 1
ATOM 761 C CA . ARG A 1 109 ? -18.331 -7.506 19.349 1.00 58.41 109 ARG A CA 1
ATOM 762 C C . ARG A 1 109 ? -18.660 -8.900 19.885 1.00 58.41 109 ARG A C 1
ATOM 764 O O . ARG A 1 109 ? -19.828 -9.202 20.080 1.00 58.41 109 ARG A O 1
ATOM 771 N N . LEU A 1 110 ? -17.638 -9.734 20.078 1.00 57.34 110 LEU A N 1
ATOM 772 C CA . LEU A 1 110 ? -17.760 -11.104 20.581 1.00 57.34 110 LEU A CA 1
ATOM 773 C C . LEU A 1 110 ? -17.654 -11.206 22.106 1.00 57.34 110 LEU A C 1
ATOM 775 O O . LEU A 1 110 ? -18.053 -12.227 22.652 1.00 57.34 110 LEU A O 1
ATOM 779 N N . ALA A 1 111 ? -17.140 -10.180 22.792 1.00 46.66 111 ALA A N 1
ATOM 780 C CA . ALA A 1 111 ? -17.202 -10.093 24.244 1.00 46.66 111 ALA A CA 1
ATOM 781 C C . ALA A 1 111 ? -18.682 -9.990 24.655 1.00 46.66 111 ALA A C 1
ATOM 783 O O . ALA A 1 111 ? -19.316 -8.973 24.351 1.00 46.66 111 ALA A O 1
ATOM 784 N N . PRO A 1 112 ? -19.259 -11.015 25.312 1.00 47.47 112 PRO A N 1
ATOM 785 C CA . PRO A 1 112 ? -20.606 -10.909 25.844 1.00 47.47 112 PRO A CA 1
ATOM 786 C C . PRO A 1 112 ? -20.607 -9.730 26.809 1.00 47.47 112 PRO A C 1
ATOM 788 O O . PRO A 1 112 ? -19.690 -9.601 27.624 1.00 47.47 112 PRO A O 1
ATOM 791 N N . ALA A 1 113 ? -21.610 -8.861 26.710 1.00 55.00 113 ALA A N 1
ATOM 792 C CA . ALA A 1 113 ? -21.864 -7.888 27.757 1.00 55.00 113 ALA A CA 1
ATOM 793 C C . ALA A 1 113 ? -22.074 -8.684 29.050 1.00 55.00 113 ALA A C 1
ATOM 795 O O . ALA A 1 113 ? -23.119 -9.312 29.216 1.00 55.00 113 ALA A O 1
ATOM 796 N N . ALA A 1 114 ? -21.050 -8.729 29.903 1.00 50.00 114 ALA A N 1
ATOM 797 C CA . ALA A 1 114 ? -21.165 -9.268 31.242 1.00 50.00 114 ALA A CA 1
ATOM 798 C C . ALA A 1 114 ? -22.226 -8.415 31.947 1.00 50.00 114 ALA A C 1
ATOM 800 O O . ALA A 1 114 ? -21.989 -7.242 32.238 1.00 50.00 114 ALA A O 1
ATOM 801 N N . ARG A 1 115 ? -23.431 -8.978 32.058 1.00 47.22 115 ARG A N 1
ATOM 802 C CA . ARG A 1 115 ? -24.505 -8.483 32.913 1.00 47.22 115 ARG A CA 1
ATOM 803 C C . ARG A 1 115 ? -24.299 -9.036 34.309 1.00 47.22 115 ARG A C 1
ATOM 805 O O . ARG A 1 115 ? -23.892 -10.216 34.394 1.00 47.22 115 ARG A O 1
#

Organism: NCBI:txid1043493

Foldseek 3Di:
DLVVLLVVLLVLLVVLLVLLVVVLVVCCVPVLVVDDPVVNVLLVVLSVLLNVLSVVLNVCSVVLVLVSSLVSLQSSLPRCNDPSNVSSVSSNVSSVSSVVSVVVVVVVVVPPPPD

Secondary structure (DSSP, 8-state):
-HHHHHHHHHHHHHHHHHHHHHHHHHHHHHTGGGS-HHHHHHHHHHHHHHHHHHHHHHHHHHTT-HHHHHHHHHHHHHS--SS-HHHHHHHHHHHHHHHHHHHHHHHHHHS----

pLDDT: mean 71.64, std 7.51, range [46.66, 83.56]